Protein AF-A0A2M6Y7Y2-F1 (afdb_monomer_lite)

Radius of gyration: 18.49 Å; chains: 1; bounding box: 43×28×48 Å

Structure (mmCIF, N/CA/C/O backbone):
data_AF-A0A2M6Y7Y2-F1
#
_entry.id   AF-A0A2M6Y7Y2-F1
#
loop_
_atom_site.group_PDB
_atom_site.id
_atom_site.type_symbol
_atom_site.label_atom_id
_atom_site.label_alt_id
_atom_site.label_comp_id
_atom_site.label_asym_id
_atom_site.label_entity_id
_atom_site.label_seq_id
_atom_site.pdbx_PDB_ins_code
_atom_site.Cartn_x
_atom_site.Cartn_y
_atom_site.Cartn_z
_atom_site.occupancy
_atom_site.B_iso_or_equiv
_atom_site.auth_seq_id
_atom_site.auth_comp_id
_atom_site.auth_asym_id
_atom_site.auth_atom_id
_atom_site.pdbx_PDB_model_num
ATOM 1 N N . ASP A 1 1 ? -0.738 -10.874 -10.566 1.00 82.00 1 ASP A N 1
ATOM 2 C CA . ASP A 1 1 ? 0.113 -11.432 -11.651 1.00 82.00 1 ASP A CA 1
ATOM 3 C C . ASP A 1 1 ? 1.107 -10.405 -12.205 1.00 82.00 1 ASP A C 1
ATOM 5 O O . ASP A 1 1 ? 2.283 -10.745 -12.268 1.00 82.00 1 ASP A O 1
ATOM 9 N N . ARG A 1 2 ? 0.674 -9.171 -12.507 1.00 93.75 2 ARG A N 1
ATOM 10 C CA . ARG A 1 2 ? 1.467 -8.063 -13.090 1.00 93.75 2 ARG A CA 1
ATOM 11 C C . ARG A 1 2 ? 2.608 -7.499 -12.227 1.00 93.75 2 ARG A C 1
ATOM 13 O O . ARG A 1 2 ? 3.454 -6.786 -12.742 1.00 93.75 2 ARG A O 1
ATOM 20 N N . VAL A 1 3 ? 2.653 -7.817 -10.933 1.00 96.88 3 VAL A N 1
ATOM 21 C CA . VAL A 1 3 ? 3.721 -7.360 -10.027 1.00 96.88 3 VAL A CA 1
ATOM 22 C C . VAL A 1 3 ? 5.045 -8.042 -10.385 1.00 96.88 3 VAL A C 1
ATOM 24 O O . VAL A 1 3 ? 5.120 -9.277 -10.357 1.00 96.88 3 VAL A O 1
ATOM 27 N N . VAL A 1 4 ? 6.074 -7.247 -10.693 1.00 97.12 4 VAL A N 1
ATOM 28 C CA . VAL A 1 4 ? 7.421 -7.727 -11.062 1.00 97.12 4 VAL A CA 1
ATOM 29 C C . VAL A 1 4 ? 8.448 -7.618 -9.934 1.00 97.12 4 VAL A C 1
ATOM 31 O O . VAL A 1 4 ? 9.429 -8.355 -9.951 1.00 97.12 4 VAL A O 1
ATOM 34 N N . GLY A 1 5 ? 8.202 -6.771 -8.933 1.00 97.31 5 GLY A N 1
ATOM 35 C CA . GLY A 1 5 ? 9.075 -6.599 -7.776 1.00 97.31 5 GLY A CA 1
ATOM 36 C C . GLY A 1 5 ? 8.300 -6.180 -6.531 1.00 97.31 5 GLY A C 1
ATOM 37 O O . GLY A 1 5 ? 7.236 -5.571 -6.636 1.00 97.31 5 GLY A O 1
ATOM 38 N N . VAL A 1 6 ? 8.822 -6.547 -5.364 1.00 97.75 6 VAL A N 1
ATOM 39 C CA . VAL A 1 6 ? 8.235 -6.267 -4.047 1.00 97.75 6 VAL A CA 1
ATOM 40 C C . VAL A 1 6 ? 9.322 -5.888 -3.041 1.00 97.75 6 VAL A C 1
ATOM 42 O O . VAL A 1 6 ? 10.504 -6.118 -3.291 1.00 97.75 6 VAL A O 1
ATOM 45 N N . THR A 1 7 ? 8.944 -5.311 -1.900 1.00 96.81 7 THR A N 1
ATOM 46 C CA . THR A 1 7 ? 9.917 -5.053 -0.826 1.00 96.81 7 THR A CA 1
ATOM 47 C C . THR A 1 7 ? 10.218 -6.317 -0.021 1.00 96.81 7 THR A C 1
ATOM 49 O O . THR A 1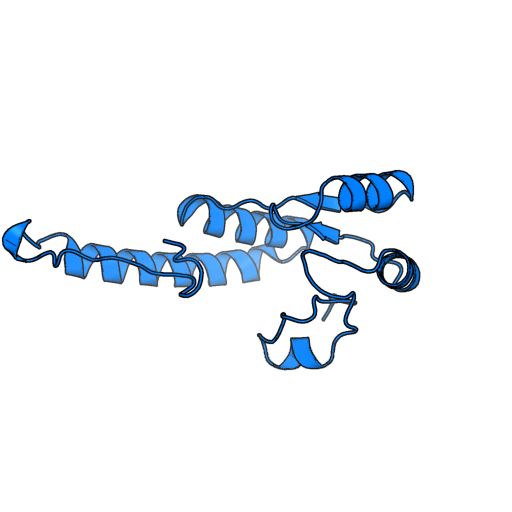 7 ? 9.437 -7.269 -0.042 1.00 96.81 7 THR A O 1
ATOM 52 N N . ASP A 1 8 ? 11.303 -6.299 0.756 1.00 95.62 8 ASP A N 1
ATOM 53 C CA . ASP A 1 8 ? 11.702 -7.402 1.652 1.00 95.62 8 ASP A CA 1
ATOM 54 C C . ASP A 1 8 ? 10.612 -7.839 2.649 1.00 95.62 8 ASP A C 1
ATOM 56 O O . ASP A 1 8 ? 10.667 -8.949 3.176 1.00 95.62 8 ASP A O 1
ATOM 60 N N . TYR A 1 9 ? 9.625 -6.978 2.912 1.00 94.88 9 TYR A N 1
ATOM 61 C CA . TYR A 1 9 ? 8.558 -7.213 3.888 1.00 94.88 9 TYR A CA 1
ATOM 62 C C . TYR A 1 9 ? 7.213 -7.580 3.246 1.00 94.88 9 TYR A C 1
ATOM 64 O O . TYR A 1 9 ? 6.217 -7.726 3.949 1.00 94.88 9 TYR A O 1
ATOM 72 N N . CYS A 1 10 ? 7.151 -7.724 1.921 1.00 95.62 10 CYS A N 1
ATOM 73 C CA . CYS A 1 10 ? 5.936 -8.147 1.231 1.00 95.62 10 CYS A CA 1
ATOM 74 C C . CYS A 1 10 ? 5.768 -9.672 1.317 1.00 95.62 10 CYS A C 1
ATOM 76 O O . CYS A 1 10 ? 6.195 -10.411 0.431 1.00 95.62 10 CYS A O 1
ATOM 78 N N . ASP A 1 11 ? 5.121 -10.140 2.382 1.00 96.31 11 ASP A N 1
ATOM 79 C CA . ASP A 1 11 ? 4.888 -11.562 2.672 1.00 96.31 11 ASP A CA 1
ATOM 80 C C . ASP A 1 11 ? 3.439 -12.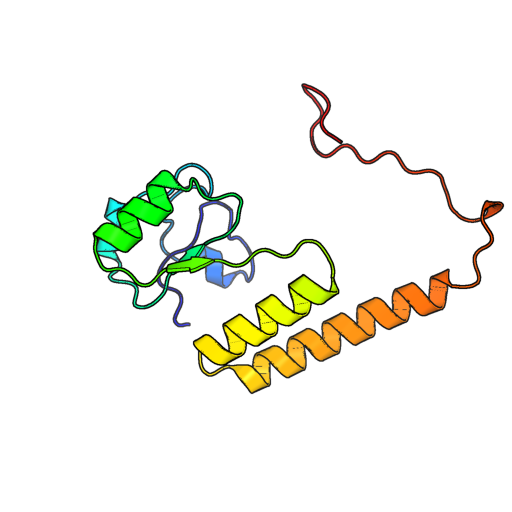029 2.429 1.00 96.31 11 ASP A C 1
ATOM 82 O O . ASP A 1 11 ? 3.136 -13.222 2.541 1.00 96.31 11 ASP A O 1
ATOM 86 N N . TYR A 1 12 ? 2.551 -11.105 2.052 1.00 95.19 12 TYR A N 1
ATOM 87 C CA . TYR A 1 12 ? 1.149 -11.369 1.755 1.00 95.19 12 TYR A CA 1
ATOM 88 C C . TYR A 1 12 ? 0.707 -10.713 0.432 1.00 95.19 12 TYR A C 1
ATOM 90 O O . TYR A 1 12 ? 1.072 -9.566 0.165 1.00 95.19 12 TYR A O 1
ATOM 98 N N . PRO A 1 13 ? -0.146 -11.383 -0.368 1.00 95.00 13 PRO A N 1
ATOM 99 C CA . PRO A 1 13 ? -0.551 -12.791 -0.241 1.00 95.00 13 PRO A CA 1
ATOM 100 C C . PRO A 1 13 ? 0.646 -13.741 -0.470 1.00 95.00 13 PRO A C 1
ATOM 102 O O . PRO A 1 13 ? 1.691 -13.273 -0.916 1.00 95.00 13 PRO A O 1
ATOM 105 N N . PRO A 1 14 ? 0.564 -15.049 -0.151 1.00 95.38 14 PRO A N 1
ATOM 106 C CA . PRO A 1 14 ? 1.726 -15.952 -0.174 1.00 95.38 14 PRO A CA 1
ATOM 107 C C . PRO A 1 14 ? 2.516 -15.967 -1.492 1.00 95.38 14 PRO A C 1
ATOM 109 O O . PRO A 1 14 ? 3.723 -16.195 -1.494 1.00 95.38 14 PRO A O 1
ATOM 112 N N . GLU A 1 15 ? 1.864 -15.701 -2.622 1.00 94.62 15 GLU A N 1
ATOM 113 C CA . GLU A 1 15 ? 2.500 -15.559 -3.932 1.00 94.62 15 GLU A CA 1
ATOM 114 C C . GLU A 1 15 ? 3.430 -14.337 -4.066 1.00 94.62 15 GLU A C 1
ATOM 116 O O . GLU A 1 15 ? 4.259 -14.311 -4.978 1.00 94.62 15 GLU A O 1
ATOM 121 N N . ALA A 1 16 ? 3.341 -13.345 -3.173 1.00 96.00 16 ALA A N 1
ATOM 122 C CA . ALA A 1 16 ? 4.257 -12.205 -3.111 1.00 96.00 16 ALA A CA 1
ATOM 123 C C . ALA A 1 16 ? 5.689 -12.644 -2.767 1.00 96.00 16 ALA A C 1
ATOM 125 O O . ALA A 1 16 ? 6.638 -12.105 -3.328 1.00 96.00 16 ALA A O 1
ATOM 126 N N . LEU A 1 17 ? 5.848 -13.702 -1.961 1.00 95.25 17 LEU A N 1
ATOM 127 C CA . LEU A 1 17 ? 7.154 -14.275 -1.601 1.00 95.25 17 LEU A CA 1
ATOM 128 C C . LEU A 1 17 ? 7.928 -14.837 -2.803 1.00 95.25 17 LEU A C 1
ATOM 130 O O . LEU A 1 17 ? 9.131 -15.067 -2.712 1.00 95.25 17 LEU A O 1
ATOM 134 N N . ALA A 1 18 ? 7.246 -15.094 -3.922 1.00 95.69 18 ALA A N 1
ATOM 135 C CA . ALA A 1 18 ? 7.869 -15.566 -5.154 1.00 95.69 18 ALA A CA 1
ATOM 136 C C . ALA A 1 18 ? 8.330 -14.423 -6.079 1.00 95.69 18 ALA A C 1
ATOM 138 O O . ALA A 1 18 ? 8.861 -14.694 -7.158 1.00 95.69 18 ALA A O 1
ATOM 139 N N . LYS A 1 19 ? 8.081 -13.159 -5.717 1.00 96.56 19 LYS A N 1
ATOM 140 C CA . LYS A 1 19 ? 8.457 -11.981 -6.511 1.00 96.56 19 LYS A CA 1
ATOM 141 C C . LYS A 1 19 ? 9.886 -11.539 -6.196 1.00 96.56 19 LYS A C 1
ATOM 143 O O . LYS A 1 19 ? 10.407 -11.816 -5.121 1.00 96.56 19 LYS A O 1
ATOM 148 N N . GLU A 1 20 ? 10.523 -10.856 -7.149 1.00 96.94 20 GLU A N 1
ATOM 149 C CA . GLU A 1 20 ? 11.876 -10.327 -6.950 1.00 96.94 20 GLU A CA 1
ATOM 150 C C . GLU A 1 20 ? 11.857 -9.274 -5.837 1.00 96.94 20 GLU A C 1
ATOM 152 O O . GLU A 1 20 ? 11.062 -8.332 -5.882 1.00 96.94 20 GLU A O 1
ATOM 157 N N . SER A 1 21 ? 12.751 -9.409 -4.856 1.00 97.38 21 SER A N 1
ATOM 158 C CA . SER A 1 21 ? 12.932 -8.358 -3.861 1.00 97.38 21 SER A CA 1
ATOM 159 C C . SER A 1 21 ? 13.739 -7.197 -4.446 1.00 97.38 21 SER A C 1
ATOM 161 O O . SER A 1 21 ? 14.884 -7.366 -4.888 1.00 97.38 21 SER A O 1
ATOM 163 N N . ILE A 1 22 ? 13.169 -5.998 -4.356 1.00 97.19 22 ILE A N 1
ATOM 164 C CA . ILE A 1 22 ? 13.829 -4.724 -4.660 1.00 97.19 22 ILE A CA 1
ATOM 165 C C . ILE A 1 22 ? 14.503 -4.093 -3.428 1.00 97.19 22 ILE A C 1
ATOM 167 O O . ILE A 1 22 ? 14.946 -2.952 -3.500 1.00 97.19 22 ILE A O 1
ATOM 171 N N . GLY A 1 23 ? 14.616 -4.818 -2.312 1.00 96.50 23 GLY A N 1
ATOM 172 C CA . GLY A 1 23 ? 15.130 -4.316 -1.033 1.00 96.50 23 GLY A CA 1
ATOM 173 C C . GLY A 1 23 ? 14.034 -3.803 -0.093 1.00 96.50 23 GLY A C 1
ATOM 174 O O . GLY A 1 23 ? 12.839 -3.971 -0.339 1.00 96.50 23 GLY A O 1
ATOM 175 N N . GLY A 1 24 ? 14.433 -3.193 1.022 1.00 95.62 24 GLY A N 1
ATOM 176 C CA . GLY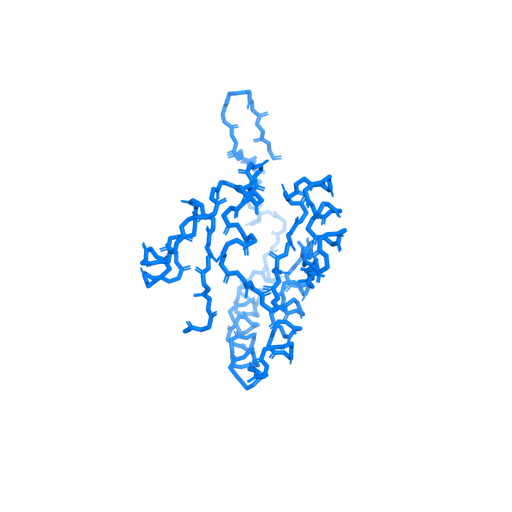 A 1 24 ? 13.502 -2.674 2.026 1.00 95.62 24 GLY A CA 1
ATOM 177 C C . GLY A 1 24 ? 12.827 -1.357 1.609 1.00 95.62 24 GLY A C 1
ATOM 178 O O . GLY A 1 24 ? 13.377 -0.619 0.793 1.00 95.62 24 GLY A O 1
ATOM 179 N N . PRO A 1 25 ? 11.680 -0.993 2.215 1.00 92.94 25 PRO A N 1
ATOM 180 C CA . PRO A 1 25 ? 10.962 0.240 1.881 1.00 92.94 25 PRO A CA 1
ATOM 181 C C . PRO A 1 25 ? 11.774 1.512 2.186 1.00 92.94 25 PRO A C 1
ATOM 183 O O . PRO A 1 25 ? 11.658 2.495 1.460 1.00 92.94 25 PRO A O 1
ATOM 186 N N . TRP A 1 26 ? 12.654 1.482 3.193 1.00 94.62 26 TRP A N 1
ATOM 187 C CA . TRP A 1 26 ? 13.567 2.591 3.515 1.00 94.62 26 TRP A CA 1
ATOM 188 C C . TRP A 1 26 ? 14.862 2.596 2.694 1.00 94.62 26 TRP A C 1
ATOM 190 O O . TRP A 1 26 ? 15.556 3.607 2.641 1.00 94.62 26 TRP A O 1
ATOM 200 N N . THR A 1 27 ? 15.221 1.463 2.089 1.00 94.94 27 THR A N 1
ATOM 201 C CA . THR A 1 27 ? 16.462 1.288 1.319 1.00 94.94 27 THR A CA 1
ATOM 202 C C . THR A 1 27 ? 16.191 0.535 0.008 1.00 94.94 27 THR A C 1
ATOM 204 O O . THR A 1 27 ? 16.764 -0.541 -0.207 1.00 94.94 27 THR A O 1
ATOM 207 N N . PRO A 1 28 ? 15.291 1.048 -0.852 1.00 95.69 28 PRO A N 1
ATOM 208 C CA . PRO A 1 28 ? 14.987 0.419 -2.131 1.00 95.69 28 PRO A CA 1
ATOM 209 C C . PRO A 1 28 ? 16.210 0.469 -3.055 1.00 95.69 28 PRO A C 1
ATOM 211 O O . PRO A 1 28 ? 16.933 1.463 -3.121 1.00 95.69 28 PRO A O 1
ATOM 214 N N . ASN A 1 29 ? 16.449 -0.619 -3.780 1.00 97.50 29 ASN A N 1
ATOM 215 C CA . ASN A 1 29 ? 17.550 -0.746 -4.722 1.00 97.50 29 ASN A CA 1
ATOM 216 C C . ASN A 1 29 ? 17.115 -0.238 -6.105 1.00 97.50 29 ASN A C 1
ATOM 218 O O . ASN A 1 29 ? 16.406 -0.930 -6.838 1.00 97.50 29 ASN A O 1
ATOM 222 N N . VAL A 1 30 ? 17.545 0.977 -6.454 1.00 97.25 30 VAL A N 1
ATOM 223 C CA . VAL A 1 30 ? 17.176 1.651 -7.710 1.00 97.25 30 VAL A CA 1
ATOM 224 C C . VAL A 1 30 ? 17.614 0.841 -8.930 1.00 97.25 30 VAL A C 1
ATOM 226 O O . VAL A 1 30 ? 16.835 0.681 -9.866 1.00 97.25 30 VAL A O 1
ATOM 229 N N . GLU A 1 31 ? 18.816 0.263 -8.921 1.00 97.06 31 GLU A N 1
ATOM 230 C CA . GLU A 1 31 ? 19.329 -0.523 -10.044 1.00 97.06 31 GLU A CA 1
ATOM 231 C C . GLU A 1 31 ? 18.472 -1.763 -10.318 1.00 97.06 31 GLU A C 1
ATOM 233 O O . GLU A 1 31 ? 18.181 -2.071 -11.475 1.00 97.06 31 GLU A O 1
ATOM 238 N N . LYS A 1 32 ? 18.022 -2.454 -9.265 1.00 97.62 32 LYS A N 1
ATOM 239 C CA . LYS A 1 32 ? 17.090 -3.582 -9.377 1.00 97.62 32 LYS A CA 1
ATOM 240 C C . LYS A 1 32 ? 15.741 -3.139 -9.924 1.00 97.62 32 LYS A C 1
ATOM 242 O O . LYS A 1 32 ? 15.209 -3.811 -10.802 1.00 97.62 32 LYS A O 1
ATOM 247 N N . ILE A 1 33 ? 15.198 -2.026 -9.429 1.00 97.88 33 ILE A N 1
ATOM 248 C CA . ILE A 1 33 ? 13.916 -1.492 -9.906 1.00 97.88 33 ILE A CA 1
ATOM 249 C C . ILE A 1 33 ? 14.001 -1.198 -11.406 1.00 97.88 33 ILE A C 1
ATOM 251 O O . ILE A 1 33 ? 13.168 -1.676 -12.170 1.00 97.88 33 ILE A O 1
ATOM 255 N N . VAL A 1 34 ? 15.044 -0.492 -11.850 1.00 97.44 34 VAL A N 1
ATOM 256 C CA . VAL A 1 34 ? 15.263 -0.174 -13.271 1.00 97.44 34 VAL A CA 1
ATOM 257 C C . VAL A 1 34 ? 15.421 -1.445 -14.110 1.00 97.44 34 VAL A C 1
ATOM 259 O O . VAL A 1 34 ? 14.839 -1.545 -15.190 1.00 97.44 34 VAL A O 1
ATOM 262 N N . ALA A 1 35 ? 16.163 -2.441 -13.616 1.00 97.75 35 ALA A N 1
ATOM 263 C CA . ALA A 1 35 ? 16.383 -3.704 -14.320 1.00 97.75 35 ALA A CA 1
ATOM 264 C C . ALA A 1 35 ? 15.098 -4.523 -14.534 1.00 97.75 35 ALA A C 1
ATOM 266 O O . ALA A 1 35 ? 15.026 -5.298 -15.488 1.00 97.75 35 ALA A O 1
ATOM 267 N N . LEU A 1 36 ? 14.085 -4.347 -13.678 1.00 97.69 36 LEU A N 1
ATOM 268 C CA . LEU A 1 36 ? 12.773 -4.984 -13.820 1.00 97.69 36 LEU A CA 1
ATOM 269 C C . LEU A 1 36 ? 11.875 -4.300 -14.861 1.00 97.69 36 LEU A C 1
ATOM 271 O O . LEU A 1 36 ? 10.834 -4.854 -15.213 1.00 97.69 36 LEU A O 1
ATOM 275 N N . THR A 1 37 ? 12.267 -3.130 -15.376 1.00 96.81 37 THR A N 1
ATOM 276 C CA . THR A 1 37 ? 11.521 -2.364 -16.390 1.00 96.81 37 THR A CA 1
ATOM 277 C C . THR A 1 37 ? 10.031 -2.164 -16.050 1.00 96.81 37 THR A C 1
ATOM 279 O O . THR A 1 37 ? 9.173 -2.523 -16.859 1.00 96.81 37 THR A O 1
ATOM 282 N N . PRO A 1 38 ? 9.685 -1.648 -14.852 1.00 97.62 38 PRO A N 1
ATOM 283 C CA . PRO A 1 38 ? 8.292 -1.457 -14.464 1.00 97.62 38 PRO A CA 1
ATOM 284 C C . PRO A 1 38 ? 7.619 -0.371 -15.313 1.00 97.62 38 PRO A C 1
ATOM 286 O O . PRO A 1 38 ? 8.235 0.639 -15.656 1.00 97.62 38 PRO A O 1
ATOM 289 N N . ASP A 1 39 ? 6.337 -0.568 -15.613 1.00 97.06 39 ASP A N 1
ATOM 290 C CA . ASP A 1 39 ? 5.465 0.438 -16.233 1.00 97.06 39 ASP A CA 1
ATOM 291 C C . ASP A 1 39 ? 4.816 1.372 -15.194 1.00 97.06 39 ASP A C 1
ATOM 293 O O . ASP A 1 39 ? 4.426 2.488 -15.528 1.00 97.06 39 ASP A O 1
ATOM 297 N N . LEU A 1 40 ? 4.740 0.933 -13.937 1.00 98.00 40 LEU A N 1
ATOM 298 C CA . LEU A 1 40 ? 4.220 1.675 -12.795 1.00 98.00 40 LEU A CA 1
ATOM 299 C C . LEU A 1 40 ? 4.960 1.269 -11.517 1.00 98.00 40 LEU A C 1
ATOM 301 O O . LEU A 1 40 ? 5.166 0.082 -11.254 1.00 98.00 40 LEU A O 1
ATOM 305 N N . ILE A 1 41 ? 5.290 2.253 -10.686 1.00 98.00 41 ILE A N 1
ATOM 306 C CA . ILE A 1 41 ? 5.815 2.063 -9.334 1.00 98.00 41 ILE A CA 1
ATOM 307 C C . ILE A 1 41 ? 4.815 2.660 -8.348 1.00 98.00 41 ILE A C 1
ATOM 309 O O . ILE A 1 41 ? 4.475 3.833 -8.455 1.00 98.00 41 ILE A O 1
ATOM 313 N N . LEU A 1 42 ? 4.368 1.862 -7.378 1.00 97.50 42 LEU A N 1
ATOM 314 C CA . LEU A 1 42 ? 3.601 2.356 -6.236 1.00 97.50 42 LEU A CA 1
ATOM 315 C C . LEU A 1 42 ? 4.579 2.697 -5.109 1.00 97.50 42 LEU A C 1
ATOM 317 O O . LEU A 1 42 ? 5.303 1.816 -4.641 1.00 97.50 42 LEU A O 1
ATOM 321 N N . ALA A 1 43 ? 4.611 3.962 -4.704 1.00 96.56 43 ALA A N 1
ATOM 322 C CA . ALA A 1 43 ? 5.425 4.462 -3.603 1.00 96.56 43 ALA A CA 1
ATOM 323 C C . ALA A 1 43 ? 4.525 4.913 -2.448 1.00 96.56 43 ALA A C 1
ATOM 325 O O . ALA A 1 43 ? 3.405 5.360 -2.674 1.00 96.56 43 ALA A O 1
ATOM 326 N N . ALA A 1 44 ? 5.020 4.812 -1.221 1.00 94.19 44 ALA A N 1
ATOM 327 C CA . ALA A 1 44 ? 4.351 5.296 -0.019 1.00 94.19 44 ALA A CA 1
ATOM 328 C C . ALA A 1 44 ? 5.236 6.306 0.726 1.00 94.19 44 ALA A C 1
ATOM 330 O O . ALA A 1 44 ? 6.427 6.435 0.437 1.00 94.19 44 ALA A O 1
ATOM 331 N N . ASP A 1 45 ? 4.657 6.994 1.708 1.00 91.56 45 ASP A N 1
ATOM 332 C CA . ASP A 1 45 ? 5.312 7.986 2.577 1.00 91.56 45 ASP A CA 1
ATOM 333 C C . ASP A 1 45 ? 6.610 7.484 3.246 1.00 91.56 45 ASP A C 1
ATOM 335 O O . ASP A 1 45 ? 7.543 8.246 3.500 1.00 91.56 45 ASP A O 1
ATOM 339 N N . ILE A 1 46 ? 6.692 6.178 3.491 1.00 92.50 46 ILE A N 1
ATOM 340 C CA . ILE A 1 46 ? 7.849 5.497 4.070 1.00 92.50 46 ILE A CA 1
ATOM 341 C C . ILE A 1 46 ? 9.067 5.448 3.133 1.00 92.50 46 ILE A C 1
ATOM 343 O O . ILE A 1 46 ? 10.193 5.223 3.590 1.00 92.50 46 ILE A O 1
ATOM 347 N N . ASN A 1 47 ? 8.862 5.613 1.824 1.00 95.69 47 ASN A N 1
ATOM 348 C CA . ASN A 1 47 ? 9.939 5.576 0.845 1.00 95.69 47 ASN A CA 1
ATOM 349 C C . ASN A 1 47 ? 10.700 6.915 0.835 1.00 95.69 47 ASN A C 1
ATOM 351 O O . ASN A 1 47 ? 10.078 7.977 0.816 1.00 95.69 47 ASN A O 1
ATOM 355 N N . PRO A 1 48 ? 12.048 6.912 0.803 1.00 95.81 48 PRO A N 1
ATOM 356 C CA . PRO A 1 48 ? 12.807 8.158 0.775 1.00 95.81 48 PRO A CA 1
ATOM 357 C C . PRO A 1 48 ? 12.503 8.984 -0.480 1.00 95.81 48 PRO A C 1
ATOM 359 O O . PRO A 1 48 ? 12.642 8.489 -1.600 1.00 95.81 48 PRO A O 1
ATOM 362 N N . ILE A 1 49 ? 12.172 10.264 -0.295 1.00 95.12 49 ILE A N 1
ATOM 363 C CA . ILE A 1 49 ? 11.825 11.171 -1.400 1.00 95.12 49 ILE A CA 1
ATOM 364 C C . ILE A 1 49 ? 12.942 11.291 -2.447 1.00 95.12 49 ILE A C 1
ATOM 366 O O . ILE A 1 49 ? 12.664 11.356 -3.638 1.00 95.12 49 ILE A O 1
ATOM 370 N N . ASP A 1 50 ? 14.210 11.226 -2.031 1.00 96.38 50 ASP A N 1
ATOM 371 C CA . ASP A 1 50 ? 15.354 11.268 -2.950 1.00 96.38 50 ASP A CA 1
ATOM 372 C C . ASP A 1 50 ? 15.387 10.056 -3.897 1.00 96.38 50 ASP A C 1
ATOM 374 O O . ASP A 1 50 ? 15.783 10.181 -5.057 1.00 96.38 50 ASP A O 1
ATOM 378 N N . VAL A 1 51 ? 14.938 8.883 -3.431 1.00 96.44 51 VAL A N 1
ATOM 379 C CA . VAL A 1 51 ? 14.817 7.687 -4.277 1.00 96.44 51 VAL A CA 1
ATOM 380 C C . VAL A 1 51 ? 13.660 7.862 -5.255 1.00 96.44 51 VAL A C 1
ATOM 382 O O . VAL A 1 51 ? 13.833 7.571 -6.435 1.00 96.44 51 VAL A O 1
ATOM 385 N N . ILE A 1 52 ? 12.511 8.367 -4.795 1.00 96.62 52 ILE A N 1
ATOM 386 C CA . ILE A 1 52 ? 11.355 8.649 -5.660 1.00 96.62 52 ILE A CA 1
ATOM 387 C C . ILE A 1 52 ? 11.768 9.599 -6.792 1.00 96.62 52 ILE A C 1
ATOM 389 O O . ILE A 1 52 ? 11.631 9.236 -7.958 1.00 96.62 52 ILE A O 1
ATOM 393 N N . ASN A 1 53 ? 12.387 10.734 -6.453 1.00 97.06 53 ASN A N 1
ATOM 394 C CA . ASN A 1 53 ? 12.885 11.706 -7.429 1.00 97.06 53 ASN A CA 1
ATOM 395 C C . ASN A 1 53 ? 13.872 11.067 -8.416 1.00 97.06 53 ASN A C 1
ATOM 397 O O . ASN A 1 53 ? 13.792 11.300 -9.615 1.00 97.06 53 ASN A O 1
ATOM 401 N N . THR A 1 54 ? 14.778 10.208 -7.932 1.00 97.62 54 THR A N 1
ATOM 402 C CA . THR A 1 54 ? 15.727 9.494 -8.801 1.00 97.62 54 THR A CA 1
ATOM 403 C C . THR A 1 54 ? 15.009 8.583 -9.801 1.00 97.62 54 THR A C 1
ATOM 405 O O . THR A 1 54 ? 15.400 8.515 -10.963 1.00 97.62 54 THR A O 1
ATOM 408 N N . LEU A 1 55 ? 13.967 7.863 -9.377 1.00 97.62 55 LEU A N 1
ATOM 409 C CA . LEU A 1 55 ? 13.189 6.985 -10.258 1.00 97.62 55 LEU A CA 1
ATOM 410 C C . LEU A 1 55 ? 12.416 7.792 -11.314 1.00 97.62 55 LEU A C 1
ATOM 412 O O . LEU A 1 55 ? 12.401 7.402 -12.483 1.00 97.62 55 LEU A O 1
ATOM 416 N N . GLU A 1 56 ? 11.834 8.926 -10.926 1.00 97.62 56 GLU A N 1
ATOM 417 C CA . GLU A 1 56 ? 11.159 9.850 -11.845 1.00 97.62 56 GLU A CA 1
ATOM 418 C C . GLU A 1 56 ? 12.137 10.485 -12.849 1.00 97.62 56 GLU A C 1
ATOM 420 O O . GLU A 1 56 ? 11.850 10.515 -14.047 1.00 97.62 56 GLU A O 1
ATOM 425 N N . ASP A 1 57 ? 13.325 10.909 -12.401 1.00 97.94 57 ASP A N 1
ATOM 426 C CA . ASP A 1 57 ? 14.396 11.454 -13.252 1.00 97.94 57 ASP A CA 1
ATOM 427 C C . ASP A 1 57 ? 14.903 10.429 -14.282 1.00 97.94 57 ASP A C 1
ATOM 429 O O . ASP A 1 57 ? 15.339 10.787 -15.380 1.00 97.94 57 ASP A O 1
ATOM 433 N N . LEU A 1 58 ? 14.817 9.136 -13.955 1.00 97.44 58 LEU A N 1
ATOM 434 C CA . LEU A 1 58 ? 15.101 8.025 -14.869 1.00 97.44 58 LEU A CA 1
ATOM 435 C C . LEU A 1 58 ? 13.945 7.734 -15.845 1.00 97.44 58 LEU A C 1
ATOM 437 O O . LEU A 1 58 ? 14.056 6.831 -16.677 1.00 97.44 58 LEU A O 1
ATOM 441 N N . GLY A 1 59 ? 12.857 8.505 -15.782 1.00 97.12 59 GLY A N 1
ATOM 442 C CA . GLY A 1 59 ? 11.701 8.412 -16.671 1.00 97.12 59 GLY A CA 1
ATOM 443 C C . GLY A 1 59 ? 10.695 7.327 -16.288 1.00 97.12 59 GLY A C 1
ATOM 444 O O . GLY A 1 59 ? 9.867 6.956 -17.123 1.00 97.12 59 GLY A O 1
ATOM 445 N N . LEU A 1 60 ? 10.764 6.792 -15.065 1.00 98.25 60 LEU A N 1
ATOM 446 C CA . LEU A 1 60 ? 9.803 5.805 -14.573 1.00 98.25 60 LEU A CA 1
ATOM 447 C C . LEU A 1 60 ? 8.543 6.503 -14.058 1.00 98.25 60 LEU A C 1
ATOM 449 O O . LEU A 1 60 ? 8.600 7.580 -13.472 1.00 98.25 60 LEU A O 1
ATOM 453 N N . THR A 1 61 ? 7.389 5.869 -14.265 1.00 98.12 61 THR A N 1
ATOM 454 C CA . THR A 1 61 ? 6.120 6.372 -13.728 1.00 98.12 61 THR A CA 1
ATOM 455 C C . THR A 1 61 ? 5.988 5.937 -12.275 1.00 98.12 61 THR A C 1
ATOM 457 O O . THR A 1 61 ? 5.843 4.744 -11.997 1.00 98.12 61 THR A O 1
ATOM 460 N N . VAL A 1 62 ? 6.029 6.899 -11.357 1.00 97.75 62 VAL A N 1
ATOM 461 C CA . VAL A 1 62 ? 5.834 6.670 -9.923 1.00 97.75 62 VAL A CA 1
ATOM 462 C C . VAL A 1 62 ? 4.496 7.266 -9.497 1.00 97.75 62 VAL A C 1
ATOM 464 O O . VAL A 1 62 ? 4.141 8.375 -9.888 1.00 97.75 62 VAL A O 1
ATOM 467 N N . PHE A 1 63 ? 3.731 6.512 -8.716 1.00 97.50 63 PHE A N 1
ATOM 468 C CA . PHE A 1 63 ? 2.467 6.941 -8.136 1.00 97.50 63 PHE A CA 1
ATOM 469 C C . PHE A 1 63 ? 2.537 6.798 -6.617 1.00 97.50 63 PHE A C 1
ATOM 471 O O . PHE A 1 63 ? 2.760 5.701 -6.102 1.00 97.50 63 PHE A O 1
ATOM 478 N N . GLY A 1 64 ? 2.377 7.918 -5.914 1.00 95.12 64 GLY A N 1
ATOM 479 C CA . GLY A 1 64 ? 2.349 7.962 -4.456 1.00 95.12 64 GLY A CA 1
ATOM 480 C C . GLY A 1 64 ? 0.972 7.597 -3.905 1.00 95.12 64 GLY A C 1
ATOM 481 O O . GLY A 1 64 ? -0.033 8.115 -4.388 1.00 95.12 64 GLY A O 1
ATOM 482 N N . ILE A 1 65 ? 0.942 6.740 -2.889 1.00 94.94 65 ILE A N 1
ATOM 483 C CA . ILE A 1 65 ? -0.231 6.435 -2.063 1.00 94.94 65 ILE A CA 1
ATOM 484 C C . ILE A 1 65 ? 0.058 6.828 -0.613 1.00 94.94 65 ILE A C 1
ATOM 486 O O . ILE A 1 65 ? 1.151 6.582 -0.099 1.00 94.94 65 ILE A O 1
ATOM 490 N N . GLU A 1 66 ? -0.913 7.451 0.041 1.00 92.81 66 GLU A N 1
ATOM 491 C CA . GLU A 1 66 ? -0.803 7.896 1.428 1.00 92.81 66 GLU A CA 1
ATOM 492 C C . GLU A 1 66 ? -2.186 7.825 2.075 1.00 92.81 66 GLU A C 1
ATOM 494 O O . GLU A 1 66 ? -3.054 8.655 1.811 1.00 92.81 66 GLU A O 1
ATOM 499 N N . ALA A 1 67 ? -2.371 6.842 2.955 1.00 94.38 67 ALA A N 1
ATOM 500 C CA . ALA A 1 67 ? -3.600 6.683 3.715 1.00 94.38 67 ALA A CA 1
ATOM 501 C C . ALA A 1 67 ? -3.393 7.139 5.161 1.00 94.38 67 ALA A C 1
ATOM 503 O O . ALA A 1 67 ? -2.616 6.530 5.903 1.00 94.38 67 ALA A O 1
ATOM 504 N N . THR A 1 68 ? -4.120 8.176 5.587 1.00 94.44 68 THR A N 1
ATOM 505 C CA . THR A 1 68 ? -4.059 8.679 6.971 1.00 94.44 68 THR A CA 1
ATOM 506 C C . THR A 1 68 ? -5.197 8.156 7.844 1.00 94.44 68 THR A C 1
ATOM 508 O O . THR A 1 68 ? -5.076 8.105 9.073 1.00 94.44 68 THR A O 1
ATOM 511 N N . ASP A 1 69 ? -6.278 7.691 7.219 1.00 96.19 69 ASP A N 1
ATOM 512 C CA . ASP A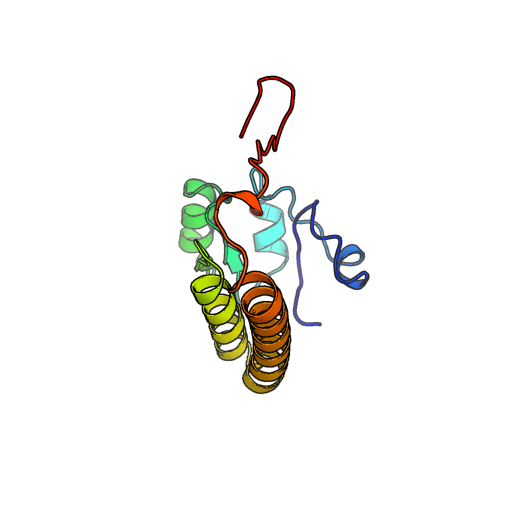 1 69 ? -7.383 7.012 7.877 1.00 96.19 69 ASP A CA 1
ATOM 513 C C . ASP A 1 69 ? -7.965 5.851 7.042 1.00 96.19 69 ASP A C 1
ATOM 515 O O . ASP A 1 69 ? -7.404 5.404 6.040 1.00 96.19 69 ASP A O 1
ATOM 519 N N . LEU A 1 70 ? -9.069 5.273 7.529 1.00 96.94 70 LEU A N 1
ATOM 520 C CA . LEU A 1 70 ? -9.714 4.135 6.874 1.00 96.94 70 LEU A CA 1
ATOM 521 C C . LEU A 1 70 ? -10.455 4.519 5.590 1.00 96.94 70 LEU A C 1
ATOM 523 O O . LEU A 1 70 ? -10.648 3.641 4.756 1.00 96.94 70 LEU A O 1
ATOM 527 N N . GLU A 1 71 ? -10.924 5.758 5.453 1.00 96.44 71 GLU A N 1
ATOM 528 C CA . GLU A 1 71 ? -11.583 6.230 4.235 1.00 96.44 71 GLU A CA 1
ATOM 529 C C . GLU A 1 71 ? -10.537 6.432 3.137 1.00 96.44 71 GLU A C 1
ATOM 531 O O . GLU A 1 71 ? -10.685 5.833 2.069 1.00 96.44 71 GLU A O 1
ATOM 536 N N . ASP A 1 72 ? -9.425 7.103 3.461 1.00 96.50 72 ASP A N 1
ATOM 537 C CA . ASP A 1 72 ? -8.274 7.258 2.562 1.00 96.50 72 ASP A CA 1
ATOM 538 C C . ASP A 1 72 ? -7.770 5.895 2.068 1.00 96.50 72 ASP A C 1
ATOM 540 O O . ASP A 1 72 ? -7.587 5.685 0.873 1.00 96.50 72 ASP A O 1
ATOM 544 N N . LEU A 1 73 ? -7.627 4.914 2.970 1.00 97.06 73 LEU A N 1
ATOM 545 C CA . LEU A 1 73 ? -7.194 3.559 2.609 1.00 97.06 73 LEU A CA 1
ATOM 546 C C . LEU A 1 73 ? -8.116 2.903 1.569 1.00 97.06 73 LEU A C 1
ATOM 548 O O . LEU A 1 73 ? -7.653 2.190 0.676 1.00 97.06 73 LEU A O 1
ATOM 552 N N . LEU A 1 74 ? -9.434 3.080 1.699 1.00 98.19 74 LEU A N 1
ATOM 553 C CA . LEU A 1 74 ? -10.385 2.522 0.736 1.00 98.19 74 LEU A CA 1
ATOM 554 C C . LEU A 1 74 ? -10.294 3.251 -0.608 1.00 98.19 74 LEU A C 1
ATOM 556 O O . LEU A 1 74 ? -10.442 2.609 -1.650 1.00 98.19 74 LEU A O 1
ATOM 560 N N . ASP A 1 75 ? -10.039 4.555 -0.596 1.00 97.44 75 ASP A N 1
ATOM 561 C CA . ASP A 1 75 ? -9.858 5.354 -1.805 1.00 97.44 75 ASP A CA 1
ATOM 562 C C . ASP A 1 75 ? -8.540 5.047 -2.521 1.00 97.44 75 ASP A C 1
ATOM 564 O O . ASP A 1 75 ? -8.544 4.908 -3.747 1.00 97.44 75 ASP A O 1
ATOM 568 N N . ASP A 1 76 ? -7.454 4.795 -1.792 1.00 97.56 76 ASP A N 1
ATOM 569 C CA . ASP A 1 76 ? -6.187 4.311 -2.348 1.00 97.56 76 ASP A CA 1
ATOM 570 C C . ASP A 1 76 ? -6.379 2.976 -3.075 1.00 97.56 76 ASP A C 1
ATOM 572 O O . ASP A 1 76 ? -5.961 2.815 -4.224 1.00 97.56 76 ASP A O 1
ATOM 576 N N . ILE A 1 77 ? -7.091 2.022 -2.462 1.00 98.12 77 ILE A N 1
ATOM 577 C CA . ILE A 1 77 ? -7.387 0.725 -3.094 1.00 98.12 77 ILE A CA 1
ATOM 578 C C . ILE A 1 77 ? -8.208 0.914 -4.377 1.00 98.12 77 ILE A C 1
ATOM 580 O O . ILE A 1 77 ? -7.928 0.265 -5.388 1.00 98.12 77 ILE A O 1
ATOM 584 N N . ARG A 1 78 ? -9.216 1.798 -4.366 1.00 98.44 78 ARG A N 1
ATOM 585 C CA . ARG A 1 78 ? -10.021 2.105 -5.565 1.00 98.44 78 ARG A CA 1
ATOM 586 C C . ARG A 1 78 ? -9.177 2.753 -6.653 1.00 98.44 78 ARG A C 1
ATOM 588 O O . ARG A 1 78 ? -9.309 2.373 -7.814 1.00 98.44 78 ARG A O 1
ATOM 595 N N . THR A 1 79 ? -8.303 3.679 -6.280 1.00 98.12 79 THR A N 1
ATOM 596 C CA . THR A 1 79 ? -7.410 4.397 -7.193 1.00 98.12 79 THR A CA 1
ATOM 597 C C . THR A 1 79 ? -6.418 3.443 -7.848 1.00 98.12 79 THR A C 1
ATOM 599 O O . THR A 1 79 ? -6.301 3.424 -9.072 1.00 98.12 79 THR A O 1
ATOM 602 N N . VAL A 1 80 ? -5.785 2.556 -7.075 1.00 97.88 80 VAL A N 1
ATOM 603 C CA . VAL A 1 80 ? -4.930 1.489 -7.622 1.00 97.88 80 VAL A CA 1
ATOM 604 C C . VAL A 1 80 ? -5.735 0.564 -8.537 1.00 97.88 80 VAL A C 1
ATOM 606 O O . VAL A 1 80 ? -5.252 0.188 -9.606 1.00 97.88 80 VAL A O 1
ATOM 609 N N . GLY A 1 81 ? -6.979 0.240 -8.173 1.00 98.00 81 GLY A N 1
ATOM 610 C CA . GLY A 1 81 ? -7.912 -0.482 -9.037 1.00 98.00 81 GLY A CA 1
ATOM 611 C C . GLY A 1 81 ? -8.098 0.196 -10.396 1.00 98.00 81 GLY A C 1
ATOM 612 O O . GLY A 1 81 ? -7.935 -0.454 -11.419 1.00 98.00 81 GLY A O 1
ATOM 613 N N . GLN A 1 82 ? -8.356 1.503 -10.419 1.00 98.00 82 GLN A N 1
ATOM 614 C CA . GLN A 1 82 ? -8.514 2.280 -11.657 1.00 98.00 82 GLN A CA 1
ATOM 615 C C . GLN A 1 82 ? -7.236 2.323 -12.496 1.00 98.00 82 GLN A C 1
ATOM 617 O O . GLN A 1 82 ? -7.265 2.079 -13.698 1.00 98.00 82 GLN A O 1
ATOM 622 N N . ILE A 1 83 ? -6.091 2.586 -11.864 1.00 97.31 83 ILE A N 1
ATOM 623 C CA . ILE A 1 83 ? -4.797 2.661 -12.556 1.00 97.31 83 ILE A CA 1
ATOM 624 C C . ILE A 1 83 ? -4.440 1.313 -13.203 1.00 97.31 83 ILE A C 1
ATOM 626 O O . ILE A 1 83 ? -3.793 1.268 -14.250 1.00 97.31 83 ILE A O 1
ATOM 630 N N . THR A 1 84 ? -4.860 0.203 -12.591 1.00 96.56 84 THR A N 1
ATOM 631 C CA . THR A 1 84 ? -4.491 -1.151 -13.024 1.00 96.56 84 THR A CA 1
ATOM 632 C C . THR A 1 84 ? -5.558 -1.880 -13.845 1.00 96.56 84 THR A C 1
ATOM 634 O O . THR A 1 84 ? -5.296 -3.024 -14.235 1.00 96.56 84 THR A O 1
ATOM 637 N N . ASP A 1 85 ? -6.686 -1.228 -14.171 1.00 97.31 85 ASP A N 1
ATOM 638 C CA . ASP A 1 85 ? -7.855 -1.814 -14.864 1.00 97.31 85 ASP A CA 1
ATOM 639 C C . ASP A 1 85 ? -8.456 -3.000 -14.075 1.00 97.31 85 ASP A C 1
ATOM 641 O O . ASP A 1 85 ? -8.620 -4.130 -14.553 1.00 97.31 85 ASP A O 1
ATOM 645 N N . LYS A 1 86 ? -8.657 -2.750 -12.777 1.00 97.88 86 LYS A N 1
ATOM 646 C CA . LYS A 1 86 ? -9.097 -3.680 -11.725 1.00 97.88 86 LYS A CA 1
ATOM 647 C C . LYS A 1 86 ? -10.152 -3.070 -10.807 1.00 97.88 86 LYS A C 1
ATOM 649 O O . LYS A 1 86 ? -10.268 -3.434 -9.635 1.00 97.88 86 LYS A O 1
ATOM 654 N N . GLU A 1 87 ? -10.956 -2.148 -11.326 1.00 98.44 87 GLU A N 1
ATOM 655 C CA . GLU A 1 87 ? -12.008 -1.464 -10.576 1.00 98.44 87 GLU A CA 1
ATOM 656 C C . GLU A 1 87 ? -13.035 -2.440 -10.005 1.00 98.44 87 GLU A C 1
ATOM 658 O O . GLU A 1 87 ? -13.516 -2.243 -8.892 1.00 98.44 87 GLU A O 1
ATOM 663 N N . ALA A 1 88 ? -13.383 -3.500 -10.740 1.00 98.44 88 ALA A N 1
ATOM 664 C CA . ALA A 1 88 ? -14.348 -4.489 -10.270 1.00 98.44 88 ALA A CA 1
ATOM 665 C C . ALA A 1 88 ? -13.834 -5.216 -9.016 1.00 98.44 88 ALA A C 1
ATOM 667 O O . ALA A 1 88 ? -14.536 -5.277 -8.005 1.00 98.44 88 ALA A O 1
ATOM 668 N N . GLU A 1 89 ? -12.599 -5.715 -9.054 1.00 98.19 89 GLU A N 1
ATOM 669 C CA . GLU A 1 89 ? -11.944 -6.378 -7.928 1.00 98.19 89 GLU A CA 1
ATOM 670 C C . GLU A 1 89 ? -11.735 -5.417 -6.745 1.00 98.19 89 GLU A C 1
ATOM 672 O O . GLU A 1 89 ? -12.027 -5.778 -5.601 1.00 98.19 89 GLU A O 1
ATOM 677 N N . ALA A 1 90 ? -11.314 -4.176 -7.008 1.00 98.38 90 ALA A N 1
ATOM 678 C CA . ALA A 1 90 ? -11.142 -3.147 -5.982 1.00 98.38 90 ALA A CA 1
ATOM 679 C C . ALA A 1 90 ? -12.470 -2.766 -5.303 1.00 98.38 90 ALA A C 1
ATOM 681 O O . ALA A 1 90 ? -12.529 -2.609 -4.081 1.00 98.38 90 ALA A O 1
ATOM 682 N N . ASN A 1 91 ? -13.565 -2.670 -6.061 1.00 98.50 91 ASN A N 1
ATOM 683 C CA . ASN A 1 91 ? -14.893 -2.376 -5.518 1.00 98.50 91 ASN A CA 1
ATOM 684 C C . ASN A 1 91 ? -15.420 -3.509 -4.628 1.00 98.50 91 ASN A C 1
ATOM 686 O O . ASN A 1 91 ? -16.007 -3.239 -3.581 1.00 98.50 91 ASN A O 1
ATOM 690 N N . VAL A 1 92 ? -15.187 -4.770 -5.007 1.00 98.69 92 VAL A N 1
ATOM 691 C CA . VAL A 1 92 ? -15.536 -5.921 -4.159 1.00 98.69 92 VAL A CA 1
ATOM 692 C C . VAL A 1 92 ? -14.737 -5.881 -2.856 1.00 98.69 92 VAL A C 1
ATOM 694 O O . VAL A 1 92 ? -15.326 -5.925 -1.776 1.00 98.69 92 VAL A O 1
ATOM 697 N N . LEU A 1 93 ? -13.413 -5.717 -2.945 1.00 98.50 93 LEU A N 1
ATOM 698 C CA . LEU A 1 93 ? -12.530 -5.670 -1.779 1.00 98.50 93 LEU A CA 1
ATOM 699 C C . LEU A 1 93 ? -12.909 -4.538 -0.815 1.00 98.50 93 LEU A C 1
ATOM 701 O O . LEU A 1 93 ? -13.069 -4.764 0.386 1.00 98.50 93 LEU A O 1
ATOM 705 N N . THR A 1 94 ? -13.091 -3.324 -1.333 1.00 98.56 94 THR A N 1
ATOM 706 C CA . THR A 1 94 ? -13.441 -2.165 -0.501 1.00 98.56 94 THR A CA 1
ATOM 707 C C . THR A 1 94 ? -14.851 -2.266 0.069 1.00 98.56 94 THR A C 1
ATOM 709 O O . THR A 1 94 ? -15.070 -1.856 1.208 1.00 98.56 94 THR A O 1
ATOM 712 N N . GLY A 1 95 ? -15.795 -2.880 -0.650 1.00 98.62 95 GLY A N 1
ATOM 713 C CA . GLY A 1 95 ? -17.121 -3.208 -0.125 1.00 98.62 95 GLY A CA 1
ATOM 714 C C . GLY A 1 95 ? -17.057 -4.160 1.074 1.00 98.62 95 GLY A C 1
ATOM 715 O O . GLY A 1 95 ? -17.672 -3.901 2.113 1.00 98.62 95 GLY A O 1
ATOM 716 N N . ASP A 1 96 ? -16.259 -5.223 0.979 1.00 98.50 96 ASP A N 1
ATOM 717 C CA . ASP A 1 96 ? -16.060 -6.180 2.073 1.00 98.50 96 ASP A CA 1
ATOM 718 C C . ASP A 1 96 ? -15.360 -5.543 3.281 1.00 98.50 96 ASP A C 1
ATOM 720 O O . ASP A 1 96 ? -15.755 -5.769 4.432 1.00 98.50 96 ASP A O 1
ATOM 724 N N . MET A 1 97 ? -14.352 -4.700 3.044 1.00 98.50 97 MET A N 1
ATOM 725 C CA . MET A 1 97 ? -13.687 -3.929 4.096 1.00 98.50 97 MET A CA 1
ATOM 726 C C . MET A 1 97 ? -14.658 -2.964 4.784 1.00 98.50 97 MET A C 1
ATOM 728 O O . MET A 1 97 ? -14.740 -2.965 6.015 1.00 98.50 97 MET A O 1
ATOM 732 N N . GLN A 1 98 ? -15.462 -2.219 4.022 1.00 98.50 98 GLN A N 1
ATOM 733 C CA . GLN A 1 98 ? -16.466 -1.305 4.568 1.00 98.50 98 GLN A CA 1
ATOM 734 C C . GLN A 1 98 ? -17.509 -2.045 5.411 1.00 98.50 98 GLN A C 1
ATOM 736 O O . GLN A 1 98 ? -17.875 -1.588 6.495 1.00 98.50 98 GLN A O 1
ATOM 741 N N . ASN A 1 99 ? -17.952 -3.225 4.971 1.00 98.50 99 ASN A N 1
ATOM 742 C CA . ASN A 1 99 ? -18.872 -4.061 5.742 1.00 98.50 99 ASN A CA 1
ATOM 743 C C . ASN A 1 99 ? -18.272 -4.477 7.093 1.00 98.50 99 ASN A C 1
ATOM 745 O O . ASN A 1 99 ? -18.957 -4.436 8.120 1.00 98.50 99 ASN A O 1
ATOM 749 N N . ARG A 1 100 ? -16.983 -4.834 7.123 1.00 98.19 100 ARG A N 1
ATOM 750 C CA . ARG A 1 100 ? -16.268 -5.174 8.364 1.00 98.19 100 ARG A CA 1
ATOM 751 C C . ARG A 1 100 ? -16.127 -3.967 9.289 1.00 98.19 100 ARG A C 1
ATOM 753 O O . ARG A 1 100 ? -16.379 -4.108 10.486 1.00 98.19 100 ARG A O 1
ATOM 760 N N . ILE A 1 101 ? -15.786 -2.799 8.745 1.00 97.94 101 ILE A N 1
ATOM 761 C CA . ILE A 1 101 ? -15.712 -1.534 9.492 1.00 97.94 101 ILE A CA 1
ATOM 762 C C . ILE A 1 101 ? -17.075 -1.228 10.120 1.00 97.94 101 ILE A C 1
ATOM 764 O O . ILE A 1 101 ? -17.177 -1.082 11.339 1.00 97.94 101 ILE A O 1
ATOM 768 N N . ASN A 1 102 ? -18.145 -1.256 9.323 1.00 98.19 102 ASN A N 1
ATOM 769 C CA . ASN A 1 102 ? -19.512 -1.011 9.783 1.00 98.19 102 ASN A CA 1
ATOM 770 C C . ASN A 1 102 ? -19.927 -1.977 10.900 1.00 98.19 102 ASN A C 1
ATOM 772 O O . ASN A 1 102 ? -20.544 -1.561 11.882 1.00 98.19 102 ASN A O 1
ATOM 776 N N . ALA A 1 103 ? -19.562 -3.257 10.789 1.00 98.25 103 ALA A N 1
ATOM 777 C CA . ALA A 1 103 ? -19.872 -4.254 11.807 1.00 98.25 103 ALA A CA 1
ATOM 778 C C . ALA A 1 103 ? -19.190 -3.958 13.155 1.00 98.25 103 ALA A C 1
ATOM 780 O O . ALA A 1 103 ? -19.806 -4.150 14.207 1.00 98.25 103 ALA A O 1
ATOM 781 N N . VAL A 1 104 ? -17.939 -3.486 13.153 1.00 97.44 104 VAL A N 1
ATOM 782 C CA . VAL A 1 104 ? -17.224 -3.091 14.379 1.00 97.44 104 VAL A CA 1
ATOM 783 C C . VAL A 1 104 ? -17.797 -1.792 14.946 1.00 97.44 104 VAL A C 1
ATOM 785 O O . VAL A 1 104 ? -18.083 -1.719 16.145 1.00 97.44 104 VAL A O 1
ATOM 788 N N . THR A 1 105 ? -18.047 -0.798 14.094 1.00 96.56 105 THR A N 1
ATOM 789 C CA . THR A 1 105 ? -18.649 0.481 14.491 1.00 96.56 105 THR A CA 1
ATOM 790 C C . THR A 1 105 ? -20.016 0.267 15.138 1.00 96.56 105 THR A C 1
ATOM 792 O O . THR A 1 105 ? -20.259 0.755 16.239 1.00 96.56 105 THR A O 1
ATOM 795 N N . ALA A 1 106 ? -20.885 -0.552 14.541 1.00 97.69 106 ALA A N 1
ATOM 796 C CA . ALA A 1 106 ? -22.202 -0.859 15.097 1.00 97.69 106 ALA A CA 1
ATOM 797 C C . ALA A 1 106 ? -22.121 -1.558 16.466 1.00 97.69 106 ALA A C 1
ATOM 799 O O . ALA A 1 106 ? -22.863 -1.209 17.384 1.00 97.69 106 ALA A O 1
ATOM 800 N N . LYS A 1 107 ? -21.195 -2.512 16.636 1.00 96.75 107 LYS A N 1
ATOM 801 C CA . LYS A 1 107 ? -20.996 -3.223 17.913 1.00 96.75 107 LYS A CA 1
ATOM 802 C C . LYS A 1 107 ? -20.483 -2.318 19.034 1.00 96.75 107 LYS A C 1
ATOM 804 O O . LYS A 1 107 ? -20.704 -2.625 20.203 1.00 96.75 107 LYS A O 1
ATOM 809 N N . THR A 1 108 ? -19.793 -1.232 18.696 1.00 96.38 108 THR A N 1
ATOM 810 C CA . THR A 1 108 ? -19.133 -0.342 19.665 1.00 96.38 108 THR A CA 1
ATOM 811 C C . THR A 1 108 ? -19.856 0.991 19.877 1.00 96.38 108 THR A C 1
ATOM 813 O O . THR A 1 108 ? -19.619 1.651 20.891 1.00 96.38 108 THR A O 1
ATOM 816 N N . ALA A 1 109 ? -20.784 1.368 18.991 1.00 95.62 109 ALA A N 1
ATOM 817 C CA . ALA A 1 109 ? -21.492 2.651 19.018 1.00 95.62 109 ALA A CA 1
ATOM 818 C C . ALA A 1 109 ? -22.212 2.939 20.348 1.00 95.62 109 ALA A C 1
ATOM 820 O O . ALA A 1 109 ? -22.223 4.077 20.810 1.00 95.62 109 ALA A O 1
ATOM 821 N N . GLY A 1 110 ? -22.777 1.909 20.987 1.00 95.38 110 GLY A N 1
ATOM 822 C CA . GLY A 1 110 ? -23.509 2.037 22.253 1.00 95.38 110 GLY A CA 1
ATOM 823 C C . GLY A 1 110 ? -22.643 2.042 23.519 1.00 95.38 110 GLY A C 1
ATOM 824 O O . GLY A 1 110 ? -23.188 2.157 24.616 1.00 95.38 110 GLY A O 1
ATOM 825 N N . LEU A 1 111 ? -21.318 1.886 23.408 1.00 96.00 111 LEU A N 1
ATOM 826 C CA . LEU A 1 111 ? -20.437 1.829 24.576 1.00 96.00 111 LEU A CA 1
ATOM 827 C C . LEU A 1 111 ? -20.268 3.215 25.199 1.00 96.00 111 LEU A C 1
ATOM 829 O O . LEU A 1 111 ? -19.743 4.137 24.565 1.00 96.00 111 LEU A O 1
ATOM 833 N N . SER A 1 112 ? -20.638 3.329 26.473 1.00 95.94 112 SER A N 1
ATOM 834 C CA . SER A 1 112 ? -20.357 4.508 27.292 1.00 95.94 112 SER A CA 1
ATOM 835 C C . SER A 1 112 ? -18.846 4.699 27.501 1.00 95.94 112 SER A C 1
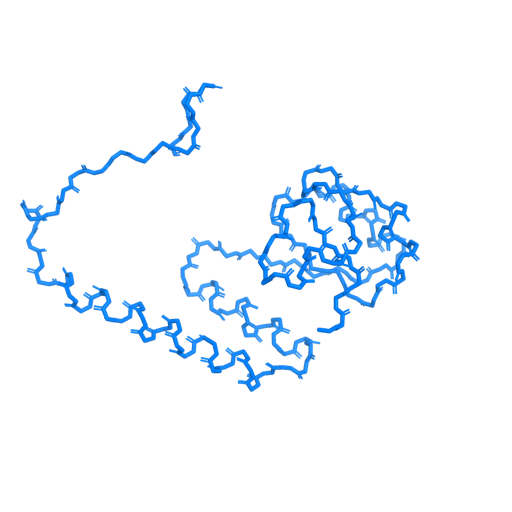ATOM 837 O O . SER A 1 112 ? -18.082 3.735 27.395 1.00 95.94 112 SER A O 1
ATOM 839 N N . PRO A 1 113 ? -18.382 5.908 27.874 1.00 93.44 113 PRO A N 1
ATOM 840 C CA . PRO A 1 113 ? -16.968 6.149 28.163 1.00 93.44 113 PRO A CA 1
ATOM 841 C C . PRO A 1 113 ? -16.377 5.194 29.211 1.00 93.44 113 PRO A C 1
ATOM 843 O O . PRO A 1 113 ? -15.235 4.773 29.074 1.00 93.44 113 PRO A O 1
ATOM 846 N N . ALA A 1 114 ? -17.163 4.787 30.215 1.00 95.19 114 ALA A N 1
ATOM 847 C CA . ALA A 1 114 ? -16.725 3.848 31.252 1.00 95.19 114 ALA A CA 1
ATOM 848 C C . ALA A 1 114 ? -16.493 2.416 30.731 1.00 95.19 114 ALA A C 1
ATOM 850 O O . ALA A 1 114 ? -15.778 1.641 31.359 1.00 95.19 114 ALA A O 1
ATOM 851 N N . GLN A 1 115 ? -17.087 2.060 29.588 1.00 96.12 115 GLN A N 1
ATOM 852 C CA . GLN A 1 115 ? -16.921 0.755 28.940 1.00 96.12 115 GLN A CA 1
ATOM 853 C C . GLN A 1 115 ? -15.793 0.751 27.898 1.00 96.12 115 GLN A C 1
ATOM 855 O O . GLN A 1 115 ? -15.510 -0.296 27.320 1.00 96.12 115 GLN A O 1
ATOM 860 N N . ARG A 1 116 ? -15.157 1.902 27.636 1.00 95.12 116 ARG A N 1
ATOM 861 C CA . ARG A 1 116 ? -14.046 2.030 26.686 1.00 95.12 116 ARG A CA 1
ATOM 862 C C . ARG A 1 116 ? -12.722 1.947 27.453 1.00 95.12 116 ARG A C 1
ATOM 864 O O . ARG A 1 116 ? -12.382 2.896 28.162 1.00 95.12 116 ARG A O 1
ATOM 871 N N . PRO A 1 117 ? -11.980 0.827 27.367 1.00 95.25 117 PRO A N 1
ATOM 872 C CA . PRO A 1 117 ? -10.720 0.695 28.082 1.00 95.25 117 PRO A CA 1
ATOM 873 C C . PRO A 1 117 ? -9.722 1.742 27.583 1.00 95.25 117 PRO A C 1
ATOM 875 O O . PRO A 1 117 ? -9.643 2.028 26.390 1.00 95.25 117 PRO A O 1
ATOM 878 N N . ARG A 1 118 ? -8.937 2.304 28.504 1.00 95.94 118 ARG A N 1
ATOM 879 C CA . ARG A 1 118 ? -7.803 3.152 28.133 1.00 95.94 118 ARG A CA 1
ATOM 880 C C . ARG A 1 118 ? -6.703 2.265 27.570 1.00 95.94 118 ARG A C 1
ATOM 882 O O . ARG A 1 118 ? -6.271 1.330 28.240 1.00 95.94 118 ARG A O 1
ATOM 889 N N . THR A 1 119 ? -6.249 2.581 26.368 1.00 94.75 119 THR A N 1
ATOM 890 C CA . THR A 1 119 ? -5.179 1.854 25.688 1.00 94.75 119 THR A CA 1
ATOM 891 C C . THR A 1 119 ? -3.919 2.706 25.629 1.00 94.75 119 THR A C 1
ATOM 893 O O . THR A 1 119 ? -3.986 3.925 25.482 1.00 94.75 119 THR A O 1
ATOM 896 N N . PHE A 1 120 ? -2.769 2.051 25.741 1.00 94.50 120 PHE A N 1
ATOM 897 C CA . PHE A 1 120 ? -1.468 2.608 25.396 1.00 94.50 120 PHE A CA 1
ATOM 898 C C . PHE A 1 120 ? -0.861 1.662 24.367 1.00 94.50 120 PHE A C 1
ATOM 900 O O . PHE A 1 120 ? -0.655 0.485 24.664 1.00 94.50 120 PHE A O 1
ATOM 907 N N . HIS A 1 121 ? -0.701 2.150 23.144 1.00 93.62 121 HIS A N 1
ATOM 908 C CA . HIS A 1 121 ? -0.149 1.381 22.041 1.00 93.62 121 HIS A CA 1
ATOM 909 C C . HIS A 1 121 ? 1.354 1.651 21.974 1.00 93.62 121 HIS A C 1
ATOM 911 O O . HIS A 1 121 ? 1.769 2.800 22.064 1.00 93.62 121 HIS A O 1
ATOM 917 N N . ILE A 1 122 ? 2.152 0.588 21.893 1.00 94.69 122 ILE A N 1
ATOM 918 C CA . ILE A 1 122 ? 3.610 0.657 21.791 1.00 94.69 122 ILE A CA 1
ATOM 919 C C . ILE A 1 122 ? 3.977 -0.092 20.517 1.00 94.69 122 ILE A C 1
ATOM 921 O O . ILE A 1 122 ? 3.798 -1.309 20.457 1.00 94.69 122 ILE A O 1
ATOM 925 N N . CYS A 1 123 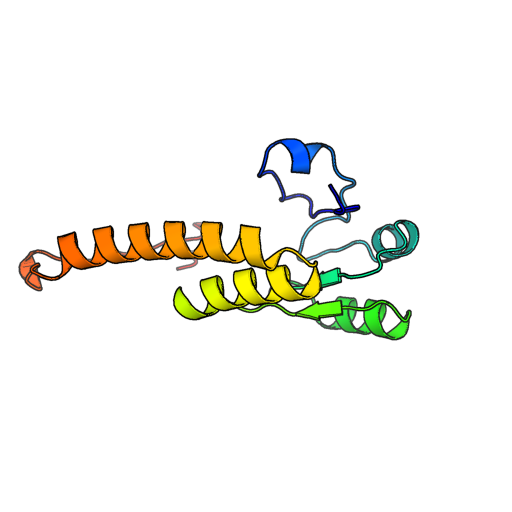? 4.461 0.625 19.506 1.00 91.75 123 CYS A N 1
ATOM 926 C CA . CYS A 1 123 ? 4.876 0.032 18.237 1.00 91.75 123 CYS A CA 1
ATOM 927 C C . CYS A 1 123 ? 6.335 -0.459 18.265 1.00 91.75 123 CYS A C 1
ATOM 929 O O . CYS A 1 123 ? 6.671 -1.396 17.546 1.00 91.75 123 CYS A O 1
ATOM 931 N N . TRP A 1 124 ? 7.184 0.096 19.140 1.00 91.75 124 TRP A N 1
ATOM 932 C CA . TRP A 1 124 ? 8.561 -0.365 19.360 1.00 91.75 124 TRP A CA 1
ATOM 933 C C . TRP A 1 124 ? 8.984 -0.194 20.823 1.00 91.75 124 TRP A C 1
ATOM 935 O O . TRP A 1 124 ? 8.549 0.747 21.485 1.00 91.75 124 TRP A O 1
ATOM 945 N N . HIS A 1 125 ? 9.811 -1.104 21.351 1.00 90.31 125 HIS A N 1
ATOM 946 C CA . HIS A 1 125 ? 10.098 -1.164 22.790 1.00 90.31 125 HIS A CA 1
ATOM 947 C C . HIS A 1 125 ? 11.423 -0.513 23.228 1.00 90.31 125 HIS A C 1
ATOM 949 O O . HIS A 1 125 ? 11.580 -0.267 24.423 1.00 90.31 125 HIS A O 1
ATOM 955 N N . ASP A 1 126 ? 12.378 -0.256 22.324 1.00 87.38 126 ASP A N 1
ATOM 956 C CA . ASP A 1 126 ? 13.691 0.315 22.682 1.00 87.38 126 ASP A CA 1
ATOM 957 C C . ASP A 1 126 ? 14.332 1.164 21.552 1.00 87.38 126 ASP A C 1
ATOM 959 O O . ASP A 1 126 ? 14.909 0.600 20.618 1.00 87.38 126 ASP A O 1
ATOM 963 N N . PRO A 1 127 ? 14.243 2.511 21.599 1.00 90.38 127 PRO A N 1
ATOM 964 C CA . PRO A 1 127 ? 13.489 3.295 22.579 1.00 90.38 127 PRO A CA 1
ATOM 965 C C . PRO A 1 127 ? 11.975 3.100 22.400 1.00 90.38 127 PRO A C 1
ATOM 967 O O . PRO A 1 127 ? 11.525 2.628 21.363 1.00 90.38 127 PRO A O 1
ATOM 970 N N . ILE A 1 128 ? 11.164 3.468 23.393 1.00 91.88 128 ILE A N 1
ATOM 971 C CA . ILE A 1 128 ? 9.700 3.349 23.281 1.00 91.88 128 ILE A CA 1
ATOM 972 C C . ILE A 1 128 ? 9.185 4.243 22.146 1.00 91.88 128 ILE A C 1
ATOM 974 O O . ILE A 1 128 ? 9.405 5.454 22.173 1.00 91.88 128 ILE A O 1
ATOM 978 N N . TRP A 1 129 ? 8.479 3.647 21.185 1.00 89.31 129 TRP A N 1
ATOM 979 C CA . TRP A 1 129 ? 7.687 4.347 20.170 1.00 89.31 129 TRP A CA 1
ATOM 980 C C . TRP A 1 129 ? 6.213 3.990 20.365 1.00 89.31 129 TRP A C 1
ATOM 982 O O . TRP A 1 129 ? 5.888 2.843 20.688 1.00 89.31 129 TRP A O 1
ATOM 992 N N . THR A 1 130 ? 5.331 4.972 20.195 1.00 82.94 130 THR A N 1
ATOM 993 C CA . THR A 1 130 ? 3.893 4.875 20.496 1.00 82.94 130 THR A CA 1
ATOM 994 C C . THR A 1 130 ? 3.058 5.316 19.317 1.00 82.94 130 THR A C 1
ATOM 996 O O . THR A 1 130 ? 3.425 6.381 18.773 1.00 82.94 130 THR A O 1
#

pLDDT: mean 96.08, std 2.67, range [82.0, 98.69]

Foldseek 3Di:
DLDQEDAPPCPPPVCNVVHHHQYHQADGNLVVVVVSVDQEAEHEPSHDVVSVVVCVVVVHHYDYQYDPDPVSVLVSLCVVCVVVVNNVVSVVVSVVVVVVVVVVCVVCVPDDPVRDDDDDDFPDVVVTDD

Secondary structure (DSSP, 8-state):
----EE-TT---SGGGGGSEE-EETTEE-HHHHHHT--S-EEEETTS-HHHHHHHHHTT--EEEE--SSHHHHHHHHHHHHHHHT-HHHHHHHHHHHHHHHHHHHHHHTT--GGGS------SEETTEE-

Sequence (130 aa):
DRVVGVTDYCDYPPEALAKESIGGPWTPNVEKIVALTPDLILAADINPIDVINTLEDLGLTVFGIEATDLEDLLDDIRTVGQITDKEAEANVLTGDMQNRINAVTAKTAGLSPAQRPRTFHICWHDPIWT